Protein AF-A0A0B4EKB6-F1 (afdb_monomer_lite)

Radius of gyration: 19.8 Å; chains: 1; bounding box: 42×48×44 Å

Secondary structure (DSSP, 8-state):
--TTHHHHHHHHHHTSS------SS-B-SSGGG-S--TT----SS---SS-TTSS--SSS-SS-SB-TT----SS-EEEPPPEES-S---TTPPPPEE--EEE-SSS--

pLDDT: mean 94.8, std 4.28, range [67.69, 98.44]

Foldseek 3Di:
DDPCVVVVVVCPVVVVDKDDDFAQFFAAPDPVLPPDADPDDCPPFHPPVPDPPHPADPPDGNHGPAYGRDDDTPWDKDKDDWDWPDPDDDPPDDIDIDIDIDGPGDDDD

Sequence (109 aa):
LGSEMGQGVADVLFGDVNPSGKLPITFARSVGQVPIYYGYRNSGRPATGQNPYESTYLDLPSTPAYAFGFGLSYTTFAYSAPQLSTERLASTQSLNVRVTVTNTGQRAG

Structure (mmCIF, N/CA/C/O backbone):
data_AF-A0A0B4EKB6-F1
#
_entry.id   AF-A0A0B4EKB6-F1
#
loop_
_atom_site.group_PDB
_atom_site.id
_atom_site.type_symbol
_atom_site.label_atom_id
_atom_site.label_alt_id
_atom_site.label_comp_id
_atom_site.label_asym_id
_atom_site.label_entity_id
_atom_site.label_seq_id
_atom_site.pdbx_PDB_ins_code
_atom_site.Cartn_x
_atom_site.Cartn_y
_atom_site.Cartn_z
_atom_site.occupancy
_atom_site.B_iso_or_equiv
_atom_site.auth_seq_id
_atom_site.auth_comp_id
_atom_site.auth_asym_id
_atom_site.auth_atom_id
_atom_site.pdbx_PDB_model_num
ATOM 1 N N . LEU A 1 1 ? 22.215 -7.887 3.227 1.00 67.69 1 LEU A N 1
ATOM 2 C CA . LEU A 1 1 ? 21.338 -9.007 2.809 1.00 67.69 1 LEU A CA 1
ATOM 3 C C . LEU A 1 1 ? 21.531 -10.145 3.805 1.00 67.69 1 LEU A C 1
ATOM 5 O O . LEU A 1 1 ? 22.607 -10.210 4.387 1.00 67.69 1 LEU A O 1
ATOM 9 N N . GLY A 1 2 ? 20.506 -10.963 4.055 1.00 91.75 2 GLY A N 1
ATOM 10 C CA . GLY A 1 2 ? 20.630 -12.146 4.921 1.00 91.75 2 GLY A CA 1
ATOM 11 C C . GLY A 1 2 ? 21.318 -13.313 4.203 1.00 91.75 2 GLY A C 1
ATOM 12 O O . GLY A 1 2 ? 21.391 -13.301 2.975 1.00 91.75 2 GLY A O 1
ATOM 13 N N . SER A 1 3 ? 21.801 -14.309 4.952 1.00 92.88 3 SER A N 1
ATOM 14 C CA . SER A 1 3 ? 22.469 -15.497 4.390 1.00 92.88 3 SER A CA 1
ATOM 15 C C . SER A 1 3 ? 21.536 -16.357 3.526 1.00 92.88 3 SER A C 1
ATOM 17 O O . SER A 1 3 ? 21.945 -16.803 2.463 1.00 92.88 3 SER A O 1
ATOM 19 N N . GLU A 1 4 ? 20.263 -16.486 3.914 1.00 94.56 4 GLU A N 1
ATOM 20 C CA . GLU A 1 4 ? 19.258 -17.326 3.231 1.00 94.56 4 GLU A CA 1
ATOM 21 C C . GLU A 1 4 ? 18.413 -16.576 2.189 1.00 94.56 4 GLU A C 1
ATOM 23 O O . GLU A 1 4 ? 17.316 -17.000 1.827 1.00 94.56 4 GLU A O 1
ATOM 28 N N . MET A 1 5 ? 18.887 -15.427 1.696 1.00 94.12 5 MET A N 1
ATOM 29 C CA . MET A 1 5 ? 18.108 -14.612 0.755 1.00 94.12 5 MET A CA 1
ATOM 30 C C . MET A 1 5 ? 17.740 -15.386 -0.517 1.00 94.12 5 MET A C 1
ATOM 32 O O . MET A 1 5 ? 16.626 -15.237 -1.009 1.00 94.12 5 MET A O 1
ATOM 36 N N . GLY A 1 6 ? 18.664 -16.186 -1.055 1.00 95.69 6 GLY A N 1
ATOM 37 C CA . GLY A 1 6 ? 18.429 -16.931 -2.293 1.00 95.69 6 GLY A CA 1
ATOM 38 C C . GLY A 1 6 ? 17.247 -17.889 -2.168 1.00 95.69 6 GLY A C 1
ATOM 39 O O . GLY A 1 6 ? 16.359 -17.878 -3.017 1.00 95.69 6 GLY A O 1
ATOM 40 N N . GLN A 1 7 ? 17.202 -18.645 -1.070 1.00 95.69 7 GLN A N 1
ATOM 41 C CA . GLN A 1 7 ? 16.099 -19.553 -0.783 1.00 95.69 7 GLN A CA 1
ATOM 42 C C . GLN A 1 7 ? 14.800 -18.784 -0.529 1.00 95.69 7 GLN A C 1
ATOM 44 O O . GLN A 1 7 ? 13.802 -19.055 -1.182 1.00 95.69 7 GLN A O 1
ATOM 49 N N . GLY A 1 8 ? 14.827 -17.742 0.308 1.00 94.75 8 GLY A N 1
ATOM 50 C CA . GLY A 1 8 ? 13.620 -16.958 0.591 1.00 94.75 8 GLY A CA 1
ATOM 51 C C . GLY A 1 8 ? 13.023 -16.271 -0.645 1.00 94.75 8 GLY A C 1
ATOM 52 O O . GLY A 1 8 ? 11.806 -16.146 -0.760 1.00 94.75 8 GLY A O 1
ATOM 53 N N . VAL A 1 9 ? 13.855 -15.839 -1.598 1.00 95.75 9 VAL A N 1
ATOM 54 C CA . VAL A 1 9 ? 13.375 -15.306 -2.883 1.00 95.75 9 VAL A CA 1
ATOM 55 C C . VAL A 1 9 ? 12.786 -16.419 -3.750 1.00 95.75 9 VAL A C 1
ATOM 57 O O . VAL A 1 9 ? 11.753 -16.194 -4.379 1.00 95.75 9 VAL A O 1
ATOM 60 N N . ALA A 1 10 ? 13.399 -17.605 -3.779 1.00 96.56 10 ALA A N 1
ATOM 61 C CA . ALA A 1 10 ? 12.878 -18.751 -4.520 1.00 96.56 10 ALA A CA 1
ATOM 62 C C . ALA A 1 10 ? 11.505 -19.198 -3.991 1.00 96.56 10 ALA A C 1
ATOM 64 O O . ALA A 1 10 ? 10.581 -19.330 -4.792 1.00 96.56 10 ALA A O 1
ATOM 65 N N . ASP A 1 11 ? 11.341 -19.317 -2.670 1.00 96.69 11 ASP A N 1
ATOM 66 C CA . ASP A 1 11 ? 10.075 -19.703 -2.027 1.00 96.69 11 ASP A CA 1
ATOM 67 C C . ASP A 1 11 ? 8.928 -18.759 -2.430 1.00 96.69 11 ASP A C 1
ATOM 69 O O . ASP A 1 11 ? 7.800 -19.184 -2.684 1.00 96.69 11 ASP A O 1
ATOM 73 N N . VAL A 1 12 ? 9.215 -17.458 -2.545 1.00 96.44 12 VAL A N 1
ATOM 74 C CA . VAL A 1 12 ? 8.238 -16.476 -3.032 1.00 96.44 12 VAL A CA 1
ATOM 75 C C . VAL A 1 12 ? 7.990 -16.656 -4.529 1.00 96.44 12 VAL A C 1
ATOM 77 O O . VAL A 1 12 ? 6.843 -16.801 -4.936 1.00 96.44 12 VAL A O 1
ATOM 80 N N . LEU A 1 13 ? 9.038 -16.695 -5.358 1.00 96.25 13 LEU A N 1
ATOM 81 C CA . LEU A 1 13 ? 8.910 -16.796 -6.820 1.00 96.25 13 LEU A CA 1
ATOM 82 C C . LEU A 1 13 ? 8.140 -18.039 -7.280 1.00 96.25 13 LEU A C 1
ATOM 84 O O . LEU A 1 13 ? 7.366 -17.949 -8.234 1.00 96.25 13 LEU A O 1
ATOM 88 N N . PHE A 1 14 ? 8.340 -19.178 -6.616 1.00 96.88 14 PHE A N 1
ATOM 89 C CA . PHE A 1 14 ? 7.639 -20.426 -6.921 1.00 96.88 14 PHE A CA 1
ATOM 90 C C . PHE A 1 14 ? 6.290 -20.556 -6.199 1.00 96.88 14 PHE A C 1
ATOM 92 O O . PHE A 1 14 ? 5.494 -21.434 -6.532 1.00 96.88 14 PHE A O 1
ATOM 99 N N . GLY A 1 15 ? 5.969 -19.620 -5.304 1.00 94.19 15 GLY A N 1
ATOM 100 C CA . GLY A 1 15 ? 4.669 -19.525 -4.651 1.00 94.19 15 GLY A CA 1
ATOM 101 C C . GLY A 1 15 ? 4.489 -20.452 -3.452 1.00 94.19 15 GLY A C 1
ATOM 102 O O . GLY A 1 15 ? 3.351 -20.608 -3.006 1.00 94.19 15 GLY A O 1
ATOM 103 N N . ASP A 1 16 ? 5.579 -21.014 -2.924 1.00 95.75 16 ASP A N 1
ATOM 104 C CA . ASP A 1 16 ? 5.603 -21.718 -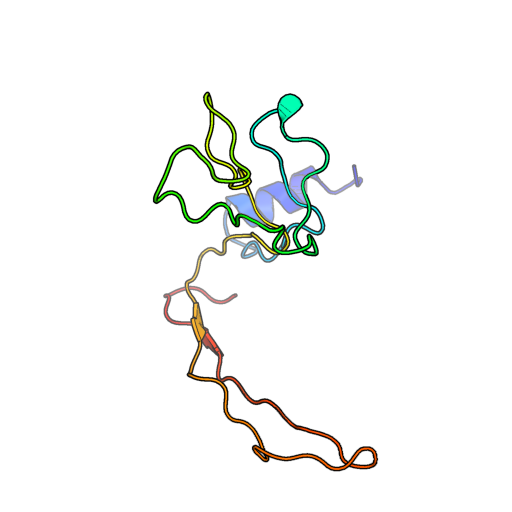1.637 1.00 95.75 16 ASP A CA 1
ATOM 105 C C . ASP A 1 16 ? 5.253 -20.754 -0.490 1.00 95.75 16 ASP A C 1
ATOM 107 O O . ASP A 1 16 ? 4.608 -21.134 0.488 1.00 95.75 16 ASP A O 1
ATOM 111 N N . VAL A 1 17 ? 5.601 -19.469 -0.650 1.00 96.12 17 VAL A N 1
ATOM 112 C CA . VAL A 1 17 ? 5.220 -18.372 0.246 1.00 96.12 17 VAL A CA 1
ATOM 113 C C . VAL A 1 17 ? 4.539 -17.246 -0.535 1.00 96.12 17 VAL A C 1
ATOM 115 O O . VAL A 1 17 ? 5.057 -16.736 -1.526 1.00 96.12 17 VAL A O 1
ATOM 118 N N . ASN A 1 18 ? 3.374 -16.796 -0.060 1.00 96.00 18 ASN A N 1
ATOM 119 C CA . ASN A 1 18 ? 2.693 -15.625 -0.615 1.00 96.00 18 ASN A CA 1
ATOM 120 C C . ASN A 1 18 ? 3.380 -14.324 -0.133 1.00 96.00 18 ASN A C 1
ATOM 122 O O . ASN A 1 18 ? 3.568 -14.160 1.078 1.00 96.00 18 ASN A O 1
ATOM 126 N N . PRO A 1 19 ? 3.753 -13.383 -1.026 1.00 96.81 19 PRO A N 1
ATOM 127 C CA . PRO A 1 19 ? 4.372 -12.129 -0.628 1.00 96.81 19 PRO A CA 1
ATOM 128 C C . PRO A 1 19 ? 3.417 -11.294 0.231 1.00 96.81 19 PRO A C 1
ATOM 130 O O . PRO A 1 19 ? 2.306 -10.955 -0.173 1.00 96.81 19 PRO A O 1
ATOM 133 N N . SER A 1 20 ? 3.889 -10.925 1.420 1.00 96.81 20 SER A N 1
ATOM 134 C CA . SER A 1 20 ? 3.120 -10.170 2.418 1.00 96.81 20 SER A CA 1
ATOM 135 C C . SER A 1 20 ? 3.773 -8.843 2.825 1.00 96.81 20 SER A C 1
ATOM 137 O O . SER A 1 20 ? 3.178 -8.056 3.562 1.00 96.81 20 SER A O 1
ATOM 139 N N . GLY A 1 21 ? 4.977 -8.554 2.319 1.00 96.88 21 GLY A N 1
ATOM 140 C CA . GLY A 1 21 ? 5.719 -7.335 2.634 1.00 96.88 21 GLY A CA 1
ATOM 141 C C . GLY A 1 21 ? 4.997 -6.063 2.180 1.00 96.88 21 GLY A C 1
ATOM 142 O O . GLY A 1 21 ? 4.469 -5.999 1.068 1.00 96.88 21 GLY A O 1
ATOM 143 N N . LYS A 1 22 ? 5.006 -5.035 3.037 1.00 98.12 22 LYS A N 1
ATOM 144 C CA . LYS A 1 22 ? 4.486 -3.688 2.757 1.00 98.12 22 LYS A CA 1
ATOM 145 C C . LYS A 1 22 ? 5.592 -2.652 2.951 1.00 98.12 22 LYS A C 1
ATOM 147 O O . LYS A 1 22 ? 6.402 -2.779 3.868 1.00 98.12 22 LYS A O 1
ATOM 152 N N . LEU A 1 23 ? 5.631 -1.628 2.101 1.00 97.81 23 LEU A N 1
ATOM 153 C CA . LEU A 1 23 ? 6.686 -0.613 2.131 1.00 97.81 23 LEU A CA 1
ATOM 154 C C . LEU A 1 23 ? 6.610 0.260 3.400 1.00 97.81 23 LEU A C 1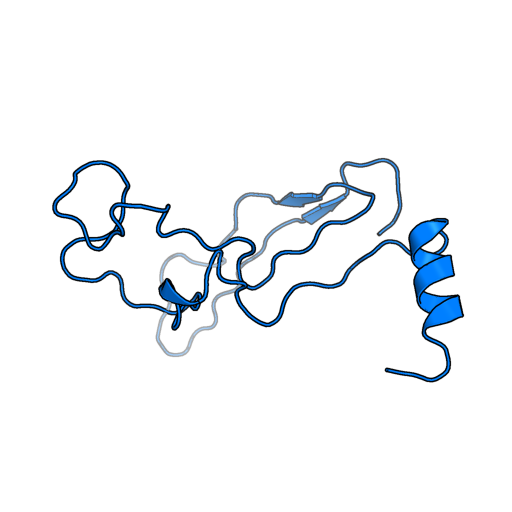
ATOM 156 O O . LEU A 1 23 ? 5.591 0.918 3.614 1.00 97.81 23 LEU A O 1
ATOM 160 N N . PRO A 1 24 ? 7.690 0.359 4.202 1.00 96.94 24 PRO A N 1
ATOM 161 C CA . PRO A 1 24 ? 7.738 1.247 5.365 1.00 96.94 24 PRO A CA 1
ATOM 162 C C . PRO A 1 24 ? 8.106 2.697 5.001 1.00 96.94 24 PRO A C 1
ATOM 164 O O . PRO A 1 24 ? 8.131 3.565 5.868 1.00 96.94 24 PRO A O 1
ATOM 167 N N . ILE A 1 25 ? 8.407 2.974 3.728 1.00 97.00 25 ILE A N 1
ATOM 168 C CA . ILE A 1 25 ? 8.727 4.305 3.198 1.00 97.00 25 ILE A CA 1
ATOM 169 C C . ILE A 1 25 ? 8.001 4.532 1.870 1.00 97.00 25 ILE A C 1
ATOM 171 O O . ILE A 1 25 ? 7.611 3.585 1.194 1.00 97.00 25 ILE A O 1
ATOM 175 N N . THR A 1 26 ? 7.829 5.795 1.486 1.00 97.69 26 THR A N 1
ATOM 176 C CA . THR A 1 26 ? 7.280 6.160 0.172 1.00 97.69 26 THR A CA 1
ATOM 177 C C . THR A 1 26 ? 8.396 6.191 -0.870 1.00 97.69 26 THR A C 1
ATOM 179 O O . THR A 1 26 ? 9.437 6.801 -0.638 1.00 97.69 26 THR A O 1
ATOM 182 N N . PHE A 1 27 ? 8.182 5.559 -2.022 1.00 97.62 27 PHE A N 1
ATOM 183 C CA . PHE A 1 27 ? 9.113 5.596 -3.147 1.00 97.62 27 PHE A CA 1
ATOM 184 C C . PHE A 1 27 ? 8.722 6.719 -4.105 1.00 97.62 27 PHE A C 1
ATOM 186 O O . PHE A 1 27 ? 7.654 6.690 -4.727 1.00 97.62 27 PHE A O 1
ATOM 193 N N . ALA A 1 28 ? 9.603 7.709 -4.220 1.00 97.00 28 ALA A N 1
ATOM 194 C CA . ALA A 1 28 ? 9.476 8.788 -5.188 1.00 97.00 28 ALA A CA 1
ATOM 195 C C . ALA A 1 28 ? 9.585 8.260 -6.630 1.00 97.00 28 ALA A C 1
ATOM 197 O O . ALA A 1 28 ? 10.282 7.281 -6.894 1.00 97.00 28 ALA A O 1
ATOM 198 N N . ARG A 1 29 ? 8.924 8.935 -7.573 1.00 95.81 29 ARG A N 1
ATOM 199 C CA . ARG A 1 29 ? 9.105 8.718 -9.018 1.00 95.81 29 ARG A CA 1
ATOM 200 C C . ARG A 1 29 ? 10.471 9.210 -9.484 1.00 95.81 29 ARG A C 1
ATOM 202 O O . ARG A 1 29 ? 11.070 8.606 -10.365 1.00 95.81 29 ARG A O 1
ATOM 209 N N . SER A 1 30 ? 10.952 10.304 -8.896 1.00 96.62 30 SER A N 1
ATOM 210 C CA . SER A 1 30 ? 12.265 10.886 -9.172 1.00 96.62 30 SER A CA 1
ATOM 211 C C . SER A 1 30 ? 12.828 11.580 -7.931 1.00 96.62 30 SER A C 1
ATOM 213 O O . SER A 1 30 ? 12.095 11.914 -6.999 1.00 96.62 30 SER A O 1
ATOM 215 N N . VAL A 1 31 ? 14.138 11.845 -7.930 1.00 96.81 31 VAL A N 1
ATOM 216 C CA . VAL A 1 31 ? 14.801 12.584 -6.841 1.00 96.81 31 VAL A CA 1
ATOM 217 C C . VAL A 1 31 ? 14.237 14.000 -6.659 1.00 96.81 31 VAL A C 1
ATOM 219 O O . VAL A 1 31 ? 14.240 14.514 -5.546 1.00 96.81 31 VAL A O 1
ATOM 222 N N . GLY A 1 32 ? 13.679 14.602 -7.716 1.00 95.62 32 GLY A N 1
ATOM 223 C CA . GLY A 1 32 ? 13.073 15.937 -7.664 1.00 95.62 32 GLY A CA 1
ATOM 224 C C . GLY A 1 32 ? 11.817 16.027 -6.791 1.00 95.62 32 GLY A C 1
ATOM 225 O O . GLY A 1 32 ? 11.429 17.122 -6.396 1.00 95.62 32 GLY A O 1
ATOM 226 N N . GLN A 1 33 ? 11.197 14.893 -6.448 1.00 95.75 33 GLN A N 1
ATOM 227 C CA . GLN A 1 33 ? 10.064 14.858 -5.517 1.00 95.75 33 GLN A CA 1
ATOM 228 C C . GLN A 1 33 ? 10.483 14.796 -4.044 1.00 95.75 33 GLN A C 1
ATOM 230 O O . GLN A 1 33 ? 9.633 14.891 -3.163 1.00 95.75 33 GLN A O 1
ATOM 235 N N . VAL A 1 34 ? 11.764 14.577 -3.745 1.00 94.50 34 VAL A N 1
ATOM 236 C CA . VAL A 1 34 ? 12.217 14.431 -2.360 1.00 94.50 34 VAL A CA 1
ATOM 237 C C . VAL A 1 34 ? 12.214 15.809 -1.675 1.00 94.50 34 VAL A C 1
ATOM 239 O O . VAL A 1 34 ? 12.797 16.747 -2.216 1.00 94.50 34 VAL A O 1
ATOM 242 N N . PRO A 1 35 ? 11.617 15.948 -0.474 1.00 93.69 35 PRO A N 1
ATOM 243 C CA . PRO A 1 35 ? 11.002 14.892 0.334 1.00 93.69 35 PRO A CA 1
ATOM 244 C C . PRO A 1 35 ? 9.534 14.599 -0.030 1.00 93.69 35 PRO A C 1
ATOM 246 O O . PRO A 1 35 ? 8.701 15.500 -0.061 1.00 93.69 35 PRO A O 1
ATOM 249 N N . ILE A 1 36 ? 9.198 13.309 -0.165 1.00 94.75 36 ILE A N 1
ATOM 250 C CA . ILE A 1 36 ? 7.821 12.808 -0.295 1.00 94.75 36 ILE A CA 1
ATOM 251 C C . ILE A 1 36 ? 7.543 11.757 0.788 1.00 94.75 36 ILE A C 1
ATOM 253 O O . ILE A 1 36 ? 8.331 10.835 0.999 1.00 94.75 36 ILE A O 1
ATOM 257 N N . TYR A 1 37 ? 6.439 11.912 1.514 1.00 95.00 37 TYR A N 1
ATOM 258 C CA . TYR A 1 37 ? 6.037 11.042 2.624 1.00 95.00 37 TYR A CA 1
ATOM 259 C C . TYR A 1 37 ? 4.523 11.131 2.829 1.00 95.00 37 TYR A C 1
ATOM 261 O O . TYR A 1 37 ? 3.917 12.115 2.431 1.00 95.00 37 TYR A O 1
ATOM 269 N N . TYR A 1 38 ? 3.902 10.123 3.448 1.00 93.94 38 TYR A N 1
ATOM 270 C CA . TYR A 1 38 ? 2.436 10.031 3.534 1.00 93.94 38 TYR A CA 1
ATOM 271 C C . TYR A 1 38 ? 1.791 11.043 4.501 1.00 93.94 38 TYR A C 1
ATOM 273 O O . TYR A 1 38 ? 0.670 11.482 4.273 1.00 93.94 38 TYR A O 1
ATOM 281 N N . GLY A 1 39 ? 2.488 11.423 5.577 1.00 93.44 39 GLY A N 1
ATOM 282 C CA . GLY A 1 39 ? 1.978 12.305 6.637 1.00 93.44 39 GLY A CA 1
ATOM 283 C C . GLY A 1 39 ? 2.127 13.806 6.360 1.00 93.44 39 GLY A C 1
ATOM 284 O O . GLY A 1 39 ? 2.377 14.568 7.293 1.00 93.44 39 GLY A O 1
ATOM 285 N N . TYR A 1 40 ? 2.065 14.234 5.097 1.00 91.81 40 TYR A N 1
ATOM 286 C CA . TYR A 1 40 ? 2.244 15.637 4.713 1.00 91.81 40 TYR A CA 1
ATOM 28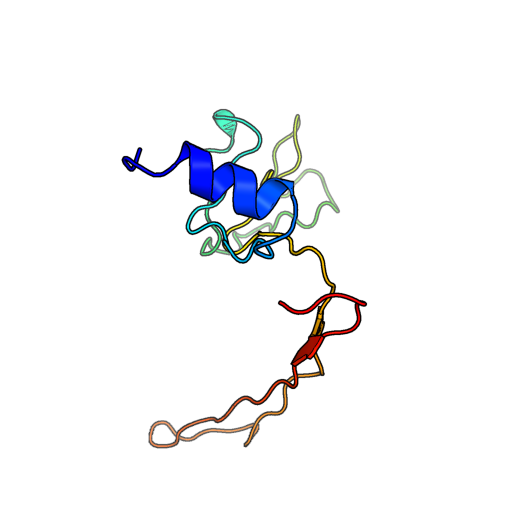7 C C . TYR A 1 40 ? 0.981 16.475 4.974 1.00 91.81 40 TYR A C 1
ATOM 289 O O . TYR A 1 40 ? -0.132 15.965 5.081 1.00 91.81 40 TYR A O 1
ATOM 297 N N . ARG A 1 41 ? 1.149 17.796 5.098 1.00 93.44 41 ARG A N 1
ATOM 298 C CA . ARG A 1 41 ? 0.034 18.734 5.320 1.00 93.44 41 ARG A CA 1
ATOM 299 C C . ARG A 1 41 ? -0.662 19.077 4.005 1.00 93.44 41 ARG A C 1
ATOM 301 O O . ARG A 1 41 ? -0.004 19.218 2.982 1.00 93.44 41 ARG A O 1
ATOM 308 N N . ASN A 1 42 ? -1.965 19.350 4.058 1.00 88.81 42 ASN A N 1
ATOM 309 C CA . ASN A 1 42 ? -2.797 19.577 2.868 1.00 88.81 42 ASN A CA 1
ATOM 310 C C . ASN A 1 42 ? -2.501 20.875 2.068 1.00 88.81 42 ASN A C 1
ATOM 312 O O . ASN A 1 42 ? -3.162 21.144 1.074 1.00 88.81 42 ASN A O 1
ATOM 316 N N . SER A 1 43 ? -1.488 21.674 2.435 1.00 91.31 43 SER A N 1
ATOM 317 C CA . SER A 1 43 ? -1.176 22.995 1.848 1.00 91.31 43 SER A CA 1
ATOM 318 C C . SER A 1 43 ? -2.386 23.959 1.793 1.00 91.31 43 SER A C 1
ATOM 320 O O . SER A 1 43 ? -3.484 23.636 2.236 1.00 91.31 43 SER A O 1
ATOM 322 N N . GLY A 1 44 ? -2.195 25.176 1.273 1.00 94.81 44 GLY A N 1
ATOM 323 C CA . GLY A 1 44 ? -3.315 26.080 0.966 1.00 94.81 44 GLY A CA 1
ATOM 324 C C . GLY A 1 44 ? -3.982 25.791 -0.384 1.00 94.81 44 GLY A C 1
ATOM 325 O O . GLY A 1 44 ? -5.060 26.311 -0.658 1.00 94.81 44 GLY A O 1
ATOM 326 N N . ARG A 1 45 ? -3.333 24.992 -1.241 1.00 93.12 45 ARG A N 1
ATOM 327 C CA . ARG A 1 45 ? -3.789 24.648 -2.594 1.00 93.12 45 ARG A CA 1
ATOM 328 C C . ARG A 1 45 ? -3.457 23.180 -2.886 1.00 93.12 45 ARG A C 1
ATOM 330 O O . ARG A 1 45 ? -2.450 22.909 -3.543 1.00 93.12 45 ARG A O 1
ATOM 337 N N . PRO A 1 46 ? -4.244 22.239 -2.340 1.00 91.88 46 PRO A N 1
ATOM 338 C CA . PRO A 1 46 ? -3.986 20.810 -2.478 1.00 91.88 46 PRO A CA 1
ATOM 339 C C . PRO A 1 46 ? -3.829 20.392 -3.942 1.00 91.88 46 PRO A C 1
ATOM 341 O O . PRO A 1 46 ? -4.539 20.904 -4.804 1.00 91.88 46 PRO A O 1
ATOM 344 N N . ALA A 1 47 ? -2.937 19.438 -4.209 1.00 89.44 47 ALA A N 1
ATOM 345 C CA . ALA A 1 47 ? -2.792 18.824 -5.526 1.00 89.44 47 ALA A CA 1
ATOM 346 C C . ALA A 1 47 ? -3.959 17.859 -5.792 1.00 89.44 47 ALA A C 1
ATOM 348 O O . ALA A 1 47 ? -3.859 16.660 -5.536 1.00 89.44 47 ALA A O 1
ATOM 349 N N . THR A 1 48 ? -5.083 18.395 -6.263 1.00 86.56 48 THR A N 1
ATOM 350 C CA . THR A 1 48 ? -6.267 17.631 -6.679 1.00 86.56 48 THR A CA 1
ATOM 351 C C . THR A 1 48 ? -6.189 17.183 -8.140 1.00 86.56 48 THR A C 1
ATOM 353 O O . THR A 1 48 ? -6.933 16.296 -8.552 1.00 86.56 48 THR A O 1
ATOM 356 N N . GLY A 1 49 ? -5.274 17.770 -8.916 1.00 82.50 49 GLY A N 1
ATOM 357 C CA . GLY A 1 49 ? -5.116 17.529 -10.347 1.00 82.50 49 GLY A CA 1
ATOM 358 C C . G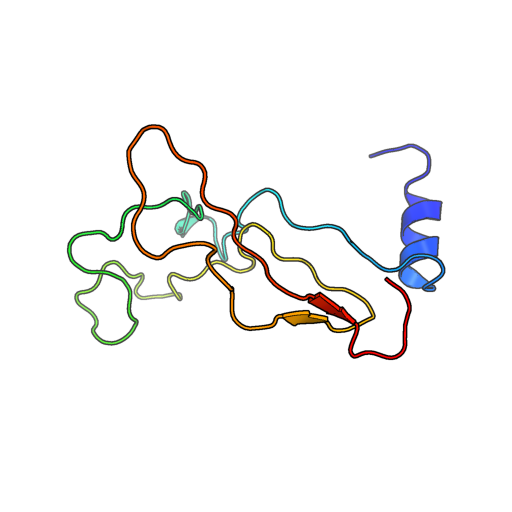LY A 1 49 ? -6.148 18.262 -11.204 1.00 82.50 49 GLY A C 1
ATOM 359 O O . GLY A 1 49 ? -6.285 17.935 -12.379 1.00 82.50 49 GLY A O 1
ATOM 360 N N . GLN A 1 50 ? -6.890 19.222 -10.641 1.00 83.44 50 GLN A N 1
ATOM 361 C CA . GLN A 1 50 ? -7.964 19.922 -11.349 1.00 83.44 50 GLN A CA 1
ATOM 362 C C . GLN A 1 50 ? -7.515 21.235 -11.988 1.00 83.44 50 GLN A C 1
ATOM 364 O O . GLN A 1 50 ? -8.102 21.653 -12.986 1.00 83.44 50 GLN A O 1
ATOM 369 N N . ASN A 1 51 ? -6.498 21.904 -11.438 1.00 85.12 51 ASN A N 1
ATOM 370 C CA . ASN A 1 51 ? -5.999 23.162 -11.992 1.00 85.12 51 ASN A CA 1
ATOM 371 C C . ASN A 1 51 ? -4.470 23.327 -11.835 1.00 85.12 51 ASN A C 1
ATOM 373 O O . ASN A 1 51 ? -3.872 22.742 -10.932 1.00 85.12 51 ASN A O 1
ATOM 377 N N . PRO A 1 52 ? -3.819 24.146 -12.688 1.00 83.62 52 PRO A N 1
ATOM 378 C CA . PRO A 1 52 ? -2.361 24.311 -12.688 1.00 83.62 52 PRO A CA 1
ATOM 379 C C . PRO A 1 52 ? -1.821 25.191 -11.549 1.00 83.62 52 PRO A C 1
ATOM 381 O O . PRO A 1 52 ? -0.610 25.314 -11.400 1.00 83.62 52 PRO A O 1
ATOM 384 N N . TYR A 1 53 ? -2.687 25.823 -10.751 1.00 89.69 53 TYR A N 1
ATOM 385 C CA . TYR A 1 53 ? -2.294 26.708 -9.649 1.00 89.69 53 TYR A CA 1
ATOM 386 C C . TYR A 1 53 ? -2.255 25.998 -8.288 1.00 89.69 53 TYR A C 1
ATOM 388 O O . TYR A 1 53 ? -2.207 26.663 -7.247 1.00 89.69 53 TYR A O 1
ATOM 396 N N . GLU A 1 54 ? -2.285 24.668 -8.297 1.00 93.12 54 GLU A N 1
ATOM 397 C CA . GLU A 1 54 ? -2.160 23.786 -7.139 1.00 93.12 54 GLU A CA 1
ATOM 398 C C . GLU A 1 54 ? -0.694 23.520 -6.768 1.00 93.12 54 GLU A C 1
ATOM 400 O O . GLU A 1 54 ? 0.230 23.808 -7.525 1.00 93.12 54 GLU A O 1
ATOM 405 N N . SER A 1 55 ? -0.469 22.936 -5.591 1.00 91.88 55 SER A N 1
ATOM 406 C CA . SER A 1 55 ? 0.852 22.504 -5.123 1.00 91.88 55 SER A CA 1
ATOM 407 C C . SER A 1 55 ? 1.318 21.234 -5.856 1.00 91.88 55 SER A C 1
ATOM 409 O O . SER A 1 55 ? 1.445 20.171 -5.247 1.00 91.88 55 SER A O 1
ATOM 411 N N . THR A 1 56 ? 1.543 21.333 -7.168 1.00 92.62 56 THR A N 1
ATOM 412 C CA . THR A 1 56 ? 1.920 20.228 -8.062 1.00 92.62 56 THR A CA 1
ATOM 413 C C . THR A 1 56 ? 3.177 20.528 -8.877 1.00 92.62 56 THR A C 1
ATOM 415 O O . THR A 1 56 ? 3.603 21.676 -8.992 1.00 92.62 56 THR A O 1
ATOM 418 N N . TYR A 1 57 ? 3.769 19.483 -9.452 1.00 91.12 57 TYR A N 1
ATOM 419 C CA . TYR A 1 57 ? 4.839 19.598 -10.441 1.00 91.12 57 TYR A CA 1
ATOM 420 C C . TYR A 1 57 ? 4.257 19.791 -11.850 1.00 91.12 57 TYR A C 1
ATOM 422 O O . TYR A 1 57 ? 3.107 19.428 -12.108 1.00 91.12 57 TYR A O 1
ATOM 430 N N . LEU A 1 58 ? 5.055 20.364 -12.755 1.00 91.38 58 LEU A N 1
ATOM 431 C CA . LEU A 1 58 ? 4.671 20.606 -14.154 1.00 91.38 58 LEU A CA 1
ATOM 432 C C . LEU A 1 58 ? 4.956 19.403 -15.060 1.00 91.38 58 LEU A C 1
ATOM 434 O O . LEU A 1 58 ? 4.269 19.184 -16.052 1.00 91.38 58 LEU A O 1
ATOM 438 N N . ASP A 1 59 ? 6.000 18.654 -14.732 1.00 92.56 59 ASP A N 1
ATOM 439 C CA . ASP A 1 59 ? 6.631 17.627 -15.557 1.00 92.56 59 ASP A CA 1
ATOM 440 C C . ASP A 1 59 ? 6.332 16.201 -15.077 1.00 92.56 59 ASP A C 1
ATOM 442 O O . ASP A 1 59 ? 6.666 15.231 -15.759 1.00 92.56 59 ASP A O 1
ATOM 446 N N . LEU A 1 60 ? 5.692 16.053 -13.913 1.00 91.56 60 LEU A N 1
ATOM 447 C CA . LEU A 1 60 ? 5.357 14.755 -13.337 1.00 91.56 60 LEU A CA 1
ATOM 448 C C . LEU A 1 60 ? 4.166 14.823 -12.362 1.00 91.56 60 LEU A C 1
ATOM 450 O O . LEU A 1 60 ? 3.883 15.871 -11.786 1.00 91.56 60 LEU A O 1
ATOM 454 N N . PRO A 1 61 ? 3.459 13.706 -12.117 1.00 90.69 61 PRO A N 1
ATOM 455 C CA . PRO A 1 61 ? 2.377 13.675 -11.135 1.00 90.69 61 PRO A CA 1
ATOM 456 C C . PRO A 1 61 ? 2.894 13.818 -9.698 1.00 90.69 61 PRO A C 1
ATOM 458 O O . PRO A 1 61 ? 3.837 13.128 -9.318 1.00 90.69 61 PRO A O 1
ATOM 461 N N . SER A 1 62 ? 2.202 14.577 -8.845 1.00 91.00 62 SER A N 1
ATOM 462 C CA . SER A 1 62 ? 2.520 14.695 -7.403 1.00 91.00 62 SER A CA 1
ATOM 463 C C . SER A 1 62 ? 2.372 13.400 -6.594 1.00 91.00 62 SER A C 1
ATOM 465 O O . SER A 1 62 ? 2.702 13.367 -5.412 1.00 91.00 62 SER A O 1
ATOM 467 N N . THR A 1 63 ? 1.872 12.323 -7.205 1.00 93.25 63 THR A N 1
ATOM 468 C CA . THR A 1 63 ? 1.761 11.010 -6.561 1.00 93.25 63 THR A CA 1
ATOM 469 C C . THR A 1 63 ? 3.116 10.299 -6.508 1.00 93.25 63 THR A C 1
ATOM 471 O O . THR A 1 63 ? 3.934 10.458 -7.422 1.00 93.25 63 THR A O 1
ATOM 474 N N . PRO A 1 64 ? 3.361 9.459 -5.487 1.00 95.62 64 PRO A N 1
ATOM 475 C CA . PRO A 1 64 ? 4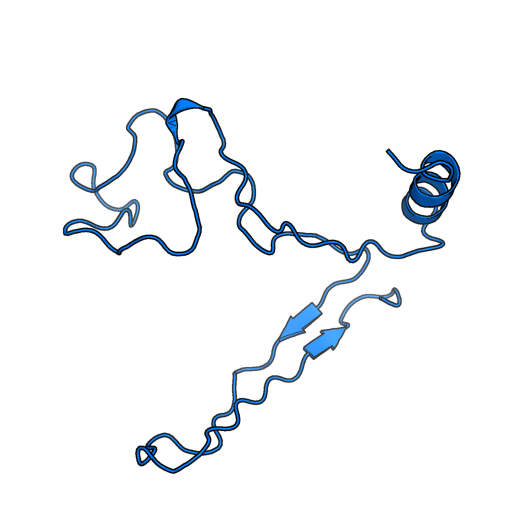.549 8.614 -5.457 1.00 95.62 64 PRO A CA 1
ATOM 476 C C . PRO A 1 64 ? 4.488 7.514 -6.525 1.00 95.62 64 PRO A C 1
ATOM 478 O O . PRO A 1 64 ? 3.423 7.215 -7.067 1.00 95.62 64 PRO A O 1
ATOM 481 N N . ALA A 1 65 ? 5.628 6.878 -6.803 1.00 96.62 65 ALA A N 1
ATOM 482 C CA . ALA A 1 65 ? 5.656 5.645 -7.588 1.00 96.62 65 ALA A CA 1
ATOM 483 C C . ALA A 1 65 ? 5.012 4.498 -6.796 1.00 96.62 65 ALA A C 1
ATOM 485 O O . ALA A 1 65 ? 4.151 3.795 -7.318 1.00 96.62 65 ALA A O 1
ATOM 486 N N . TYR A 1 66 ? 5.377 4.379 -5.515 1.00 97.75 66 TYR A N 1
ATOM 487 C CA . TYR A 1 66 ? 4.750 3.466 -4.561 1.00 97.75 66 TYR A CA 1
ATOM 488 C C . TYR A 1 66 ? 4.580 4.163 -3.211 1.00 97.75 66 TYR A C 1
ATOM 490 O O . TYR A 1 66 ? 5.537 4.691 -2.641 1.00 97.75 66 TYR A O 1
ATOM 498 N N . ALA A 1 67 ? 3.347 4.197 -2.709 1.00 97.44 67 ALA A N 1
ATOM 499 C CA . ALA A 1 67 ? 3.026 4.839 -1.439 1.00 97.44 67 ALA A CA 1
ATOM 500 C C . ALA A 1 67 ? 3.530 4.025 -0.234 1.00 97.44 67 ALA A C 1
ATOM 502 O O . ALA A 1 67 ? 3.768 2.819 -0.328 1.00 97.44 67 ALA A O 1
ATOM 503 N N . PHE A 1 68 ? 3.634 4.681 0.924 1.00 98.06 68 PHE A N 1
ATOM 504 C CA . PHE A 1 68 ? 3.764 3.984 2.205 1.00 98.06 68 PHE A CA 1
ATOM 505 C C . PHE A 1 68 ? 2.657 2.927 2.358 1.00 98.06 68 PHE A C 1
ATOM 507 O O . PHE A 1 68 ? 1.500 3.177 2.022 1.00 98.06 68 PHE A O 1
ATOM 514 N N . GLY A 1 69 ? 3.012 1.745 2.855 1.00 97.62 69 GLY A N 1
ATOM 515 C CA . GLY A 1 69 ? 2.095 0.619 3.020 1.00 97.62 69 GLY A CA 1
ATOM 516 C C . GLY A 1 69 ? 1.762 -0.132 1.727 1.00 97.62 69 GLY A C 1
ATOM 517 O O . GLY A 1 69 ? 1.040 -1.125 1.786 1.00 97.62 69 GLY A O 1
ATOM 518 N N . PHE A 1 70 ? 2.287 0.281 0.567 1.00 98.06 70 PHE A N 1
ATOM 519 C CA . PHE A 1 70 ? 2.077 -0.450 -0.681 1.00 98.06 70 PHE A CA 1
ATOM 520 C C . PHE A 1 70 ? 2.760 -1.823 -0.643 1.00 98.06 70 PHE A C 1
ATOM 522 O O . PHE A 1 70 ? 3.880 -1.967 -0.155 1.00 98.06 70 PHE A O 1
ATOM 529 N N . GLY A 1 71 ? 2.087 -2.828 -1.191 1.00 97.50 71 GLY A N 1
ATOM 530 C CA . GLY A 1 71 ? 2.614 -4.173 -1.389 1.00 97.50 71 GLY A CA 1
ATOM 531 C C . GLY A 1 71 ? 1.506 -5.088 -1.890 1.00 97.50 71 GLY A C 1
ATOM 532 O O . GLY A 1 71 ? 0.376 -5.020 -1.397 1.00 97.50 71 GLY A O 1
ATOM 533 N N . LEU A 1 72 ? 1.812 -5.915 -2.882 1.00 97.25 72 LEU A N 1
ATOM 534 C CA . LEU A 1 72 ? 0.856 -6.835 -3.497 1.00 97.25 72 LEU A CA 1
ATOM 535 C C . LEU A 1 72 ? 0.865 -8.195 -2.787 1.00 97.25 72 LEU A C 1
ATOM 537 O O . LEU A 1 72 ? 1.651 -8.413 -1.869 1.00 97.25 72 LEU A O 1
ATOM 541 N N . SER A 1 73 ? -0.041 -9.074 -3.203 1.00 97.38 73 SER A N 1
ATOM 542 C CA . SER A 1 73 ? -0.154 -10.469 -2.774 1.00 97.38 73 SER A CA 1
ATOM 543 C C . SER A 1 73 ? -0.530 -11.324 -3.990 1.00 97.38 73 SER A C 1
ATOM 545 O O . SER A 1 73 ? -1.009 -10.791 -4.994 1.00 97.38 73 SER A O 1
ATOM 547 N N . TYR A 1 74 ? -0.334 -12.641 -3.917 1.00 97.50 74 TYR A N 1
ATOM 548 C CA . TYR A 1 74 ? -0.847 -13.584 -4.922 1.00 97.50 74 TYR A CA 1
ATOM 549 C C . TYR A 1 74 ? -2.355 -13.840 -4.814 1.00 97.50 74 TYR A C 1
ATOM 551 O O . TYR A 1 74 ? -2.917 -14.544 -5.653 1.00 97.50 74 TYR A O 1
ATOM 559 N N . THR A 1 75 ? -3.011 -13.277 -3.799 1.00 97.88 75 THR A N 1
ATOM 560 C CA . THR A 1 75 ? -4.468 -13.241 -3.666 1.00 97.88 75 THR A CA 1
ATOM 561 C C . THR A 1 75 ? -4.968 -11.797 -3.583 1.00 97.88 75 THR A C 1
ATOM 563 O O . THR A 1 75 ? -4.182 -10.849 -3.523 1.00 97.88 75 THR A O 1
ATOM 566 N N . THR A 1 76 ? -6.283 -11.611 -3.589 1.00 98.00 76 THR A N 1
ATOM 567 C CA . THR A 1 76 ? -6.933 -10.303 -3.460 1.00 98.00 76 THR A CA 1
ATOM 568 C C . THR A 1 76 ? -7.717 -10.212 -2.161 1.00 98.00 76 THR A C 1
ATOM 570 O O . THR A 1 76 ? -8.238 -11.211 -1.668 1.00 98.00 76 THR A O 1
ATOM 573 N N . PHE A 1 77 ? -7.835 -8.996 -1.627 1.00 98.19 77 PHE A N 1
ATOM 574 C CA . PHE A 1 77 ? -8.591 -8.731 -0.407 1.00 98.19 77 PHE A CA 1
ATOM 575 C C . PHE A 1 77 ? -9.650 -7.669 -0.633 1.00 98.19 77 PHE A C 1
ATOM 577 O O . PHE A 1 77 ? -9.385 -6.635 -1.246 1.00 98.19 77 PHE A O 1
ATOM 584 N N . ALA A 1 78 ? -10.831 -7.909 -0.076 1.00 98.19 78 ALA A N 1
ATOM 585 C CA . ALA A 1 78 ? -11.889 -6.922 0.044 1.00 98.19 78 ALA A CA 1
ATOM 586 C C . ALA A 1 78 ? -12.031 -6.480 1.504 1.00 98.19 78 ALA A C 1
ATOM 588 O O . ALA A 1 78 ? -11.953 -7.296 2.425 1.00 98.19 78 ALA A O 1
ATOM 589 N N . TYR A 1 79 ? -12.273 -5.187 1.697 1.00 98.12 79 TYR A N 1
ATOM 590 C CA . TYR A 1 79 ? -12.523 -4.579 2.999 1.00 98.12 79 TYR A CA 1
ATOM 591 C C . TYR A 1 79 ? -13.977 -4.121 3.060 1.00 98.12 79 TYR A C 1
ATOM 593 O O . TYR A 1 79 ? -14.467 -3.479 2.130 1.00 98.12 79 TYR A O 1
ATOM 601 N N . SER A 1 80 ? -14.673 -4.440 4.150 1.00 98.25 80 SER A N 1
ATOM 602 C CA . SER A 1 80 ? -16.004 -3.890 4.405 1.00 98.25 80 SER A CA 1
ATOM 603 C C . SER A 1 80 ? -15.934 -2.401 4.755 1.00 98.25 80 SER A C 1
ATOM 605 O O . SER A 1 80 ? -14.880 -1.879 5.124 1.00 98.25 80 SER A O 1
ATOM 607 N N . ALA A 1 81 ? -17.085 -1.726 4.735 1.00 98.00 81 ALA A N 1
ATOM 608 C CA . ALA A 1 81 ? -17.194 -0.409 5.351 1.00 98.00 81 ALA A CA 1
ATOM 609 C C . ALA A 1 81 ? -16.784 -0.482 6.843 1.00 98.00 81 ALA A C 1
ATOM 611 O O . ALA A 1 81 ? -17.159 -1.452 7.520 1.00 98.00 81 ALA A O 1
ATOM 612 N N . PRO A 1 82 ? -16.026 0.502 7.365 1.00 97.62 82 PRO A N 1
ATOM 613 C CA . PRO A 1 82 ? -15.707 0.577 8.784 1.00 97.62 82 PRO A CA 1
ATOM 614 C C . PRO A 1 82 ? -16.956 0.785 9.639 1.00 97.62 82 PRO A C 1
ATOM 616 O O . PRO A 1 82 ? -17.810 1.610 9.324 1.00 97.62 82 PRO A O 1
ATOM 619 N N . GLN A 1 83 ? -17.033 0.061 10.750 1.00 98.12 83 GLN A N 1
ATOM 620 C CA . GLN A 1 83 ? -18.081 0.197 11.754 1.00 98.12 83 GLN A CA 1
ATOM 621 C C . GLN A 1 83 ? -17.494 0.819 13.015 1.00 98.12 83 GLN A C 1
ATOM 623 O O . GLN A 1 83 ? -16.557 0.275 13.605 1.00 98.12 83 GLN A O 1
ATOM 628 N N . LEU A 1 84 ? -18.050 1.957 13.421 1.00 97.88 84 LEU A N 1
ATOM 629 C CA . LEU A 1 84 ? -17.681 2.649 14.651 1.00 97.88 84 LEU A CA 1
ATOM 630 C C . LEU A 1 84 ? -18.563 2.156 15.796 1.00 97.88 84 LEU A C 1
ATOM 632 O O . LEU A 1 84 ? -19.772 2.012 15.629 1.00 97.88 84 LEU A O 1
ATOM 636 N N . SER A 1 85 ? -17.988 1.941 16.979 1.00 97.25 85 SER A N 1
ATOM 637 C CA . SER A 1 85 ? -18.791 1.621 18.167 1.00 97.25 85 SER A CA 1
ATOM 638 C C . SER A 1 85 ? -19.656 2.794 18.641 1.00 97.25 85 SER A C 1
ATOM 640 O O . SER A 1 85 ? -20.636 2.580 19.344 1.00 97.25 85 SER A O 1
ATOM 642 N N . THR A 1 86 ? -19.278 4.027 18.294 1.00 96.38 86 THR A N 1
ATOM 643 C CA . THR A 1 86 ? -20.025 5.264 18.560 1.00 96.38 86 THR A CA 1
ATOM 644 C C . THR A 1 86 ? -19.542 6.373 17.620 1.00 96.38 86 THR A C 1
ATOM 646 O O . THR A 1 86 ? -18.386 6.369 17.202 1.00 96.38 86 THR A O 1
ATOM 649 N N . GLU A 1 87 ? -20.400 7.342 17.307 1.00 96.00 87 GLU A N 1
ATOM 650 C CA . GLU A 1 87 ? -20.045 8.528 16.508 1.00 96.00 87 GLU A CA 1
ATOM 651 C C . GLU A 1 87 ? -19.530 9.695 17.361 1.00 96.00 87 GLU A C 1
ATOM 653 O O . GLU A 1 87 ? -18.920 10.634 16.851 1.00 96.00 87 GLU A O 1
ATOM 658 N N . ARG A 1 88 ? -19.784 9.657 18.673 1.00 95.56 88 ARG A N 1
ATOM 659 C CA . ARG A 1 88 ? -19.351 10.680 19.631 1.00 95.56 88 ARG A CA 1
ATOM 660 C C . ARG A 1 88 ? -18.654 10.017 20.804 1.00 95.56 88 ARG A C 1
ATOM 662 O O . ARG A 1 88 ? -19.133 9.010 21.324 1.00 95.56 88 ARG A O 1
ATOM 669 N N . LEU A 1 89 ? -17.534 10.598 21.214 1.00 96.62 89 LEU A N 1
ATOM 670 C CA . LEU A 1 89 ? -16.654 10.038 22.230 1.00 96.62 89 LEU A CA 1
ATOM 671 C C . LEU A 1 89 ? -16.297 11.120 23.250 1.00 96.62 89 LEU A C 1
ATOM 673 O O . LEU A 1 89 ? -15.858 12.206 22.870 1.00 96.62 89 LEU A O 1
ATOM 677 N N . ALA A 1 90 ? -16.479 10.831 24.538 1.00 95.38 90 ALA A N 1
ATOM 678 C CA . ALA A 1 90 ? -15.883 11.645 25.594 1.00 95.38 90 ALA A CA 1
ATOM 679 C C . ALA A 1 90 ? -14.368 11.383 25.672 1.00 95.38 90 ALA A C 1
ATOM 681 O O . ALA A 1 90 ? -13.901 10.310 25.298 1.00 95.38 90 ALA A O 1
ATOM 682 N N . SER A 1 91 ? -13.595 12.328 26.214 1.00 94.62 91 SER A N 1
ATOM 683 C CA . SER A 1 91 ? -12.126 12.220 26.311 1.00 94.62 91 SER A CA 1
ATOM 684 C C . SER A 1 91 ? -11.623 11.007 27.105 1.00 94.62 91 SER A C 1
ATOM 686 O O . SER A 1 91 ? -10.464 10.627 26.975 1.00 94.62 91 SER A O 1
ATOM 688 N N . THR A 1 92 ? -12.482 10.403 27.925 1.00 96.12 92 THR A N 1
ATOM 689 C CA . THR A 1 92 ? -12.176 9.241 28.767 1.00 96.12 92 THR A CA 1
ATOM 690 C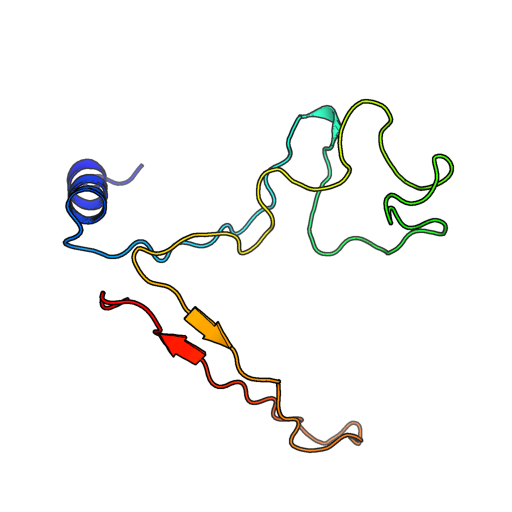 C . THR A 1 92 ? -12.609 7.906 28.160 1.00 96.12 92 THR A C 1
ATOM 692 O O . THR A 1 92 ? -12.334 6.859 28.740 1.00 96.12 92 THR A O 1
ATOM 695 N N . GLN A 1 93 ? -13.309 7.915 27.023 1.00 95.69 93 GLN A N 1
ATOM 696 C CA . GLN A 1 93 ? -13.847 6.709 26.396 1.00 95.69 93 GLN A CA 1
ATOM 697 C C . GLN A 1 93 ? -12.938 6.211 25.268 1.00 95.69 93 GLN A C 1
ATOM 699 O O . GLN A 1 93 ? -12.217 6.981 24.641 1.00 95.69 93 GLN A O 1
ATOM 704 N N . SER A 1 94 ? -12.999 4.909 24.980 1.00 96.75 94 SER A N 1
ATOM 705 C CA . SER A 1 94 ? -12.312 4.299 23.837 1.00 96.75 94 SER A CA 1
ATOM 706 C C . SER A 1 94 ? -13.280 4.054 22.683 1.00 96.75 94 SER A C 1
ATOM 708 O O . SER A 1 94 ? -14.420 3.637 22.892 1.00 96.75 94 SER A O 1
ATOM 710 N N . LEU A 1 95 ? -12.812 4.284 21.457 1.00 96.88 95 LEU A N 1
ATOM 711 C CA . LEU A 1 95 ? -13.546 3.986 20.231 1.00 96.88 95 LEU A CA 1
ATOM 712 C C . LEU A 1 95 ? -13.046 2.664 19.646 1.00 96.88 95 LEU A C 1
ATOM 714 O O . LEU A 1 95 ? -11.848 2.507 19.422 1.00 96.88 95 LEU A O 1
ATOM 718 N N . ASN A 1 96 ? -13.960 1.743 19.346 1.00 97.44 96 ASN A N 1
ATOM 719 C CA . ASN A 1 96 ? -13.641 0.555 18.562 1.00 97.44 96 ASN A CA 1
ATOM 720 C C . ASN A 1 96 ? -14.046 0.785 17.106 1.00 97.44 96 ASN A C 1
ATOM 722 O O . ASN A 1 96 ? -15.193 1.139 16.828 1.00 97.44 96 ASN A O 1
ATOM 726 N N . VAL A 1 97 ? -13.111 0.546 16.189 1.00 97.62 97 VAL A N 1
ATOM 727 C CA . VAL A 1 97 ? -13.352 0.564 14.743 1.00 97.62 97 VAL A CA 1
ATOM 728 C C . VAL A 1 97 ? -13.176 -0.852 14.222 1.00 97.62 97 VAL A C 1
ATOM 730 O O . VAL A 1 97 ? -12.110 -1.446 14.380 1.00 97.62 97 VAL A O 1
ATOM 733 N N . ARG A 1 98 ? -14.222 -1.412 13.617 1.00 98.25 98 ARG A N 1
ATOM 734 C CA . ARG A 1 98 ? -14.205 -2.766 13.060 1.00 98.25 98 ARG A CA 1
ATOM 735 C C . ARG A 1 98 ? -14.293 -2.716 11.543 1.00 98.25 98 ARG A C 1
ATOM 737 O O . ARG A 1 98 ? -15.149 -2.031 10.994 1.00 98.25 98 ARG A O 1
ATOM 744 N N . VAL A 1 99 ? -13.438 -3.486 10.880 1.00 98.31 99 VAL A N 1
ATOM 745 C CA . VAL A 1 99 ? -13.477 -3.722 9.435 1.00 98.31 99 VAL A CA 1
ATOM 746 C C . VAL A 1 99 ? -13.333 -5.219 9.212 1.00 98.31 99 VAL A C 1
ATOM 748 O O . VAL A 1 99 ? -12.421 -5.839 9.758 1.00 98.31 99 VAL A O 1
ATOM 751 N N . THR A 1 100 ? -14.223 -5.804 8.418 1.00 98.44 100 THR A N 1
ATOM 752 C CA . THR A 1 100 ? -14.084 -7.190 7.977 1.00 98.44 100 THR A CA 1
ATOM 753 C C . THR A 1 100 ? -13.182 -7.223 6.753 1.00 98.44 100 THR A C 1
ATOM 755 O O . THR A 1 100 ? -13.437 -6.526 5.771 1.00 98.44 100 THR A O 1
ATOM 758 N N . VAL A 1 101 ? -12.139 -8.049 6.808 1.00 98.06 101 VAL A N 1
ATOM 759 C CA . VAL A 1 101 ? -11.223 -8.300 5.690 1.00 98.06 101 VAL A CA 1
ATOM 760 C C . VAL A 1 101 ? -11.507 -9.692 5.150 1.00 98.06 101 VAL A C 1
ATOM 762 O O . VAL A 1 101 ? -11.511 -10.659 5.908 1.00 98.06 101 VAL A O 1
ATOM 765 N N . THR A 1 102 ? -11.769 -9.793 3.851 1.00 98.38 102 THR A N 1
ATOM 766 C CA . THR A 1 102 ? -12.084 -11.061 3.181 1.00 98.38 102 THR A CA 1
ATOM 767 C C . THR A 1 102 ? -11.043 -11.341 2.113 1.00 98.38 102 THR A C 1
ATOM 769 O O . THR A 1 102 ? -10.832 -10.500 1.241 1.00 98.38 102 THR A O 1
ATOM 772 N N . ASN A 1 103 ? -10.414 -12.516 2.159 1.00 98.19 103 ASN A N 1
ATOM 773 C CA . ASN A 1 103 ? -9.638 -13.030 1.033 1.00 98.19 103 ASN A CA 1
ATOM 774 C C . ASN A 1 103 ? -10.627 -13.460 -0.064 1.00 98.19 103 ASN A C 1
ATOM 776 O O . ASN A 1 103 ? -11.469 -14.327 0.158 1.00 98.19 103 ASN A O 1
ATOM 780 N N . THR A 1 104 ? -10.568 -12.793 -1.213 1.00 98.12 104 THR A N 1
ATOM 781 C CA . THR A 1 104 ? -11.484 -12.988 -2.348 1.00 98.12 104 THR A CA 1
ATOM 782 C C . THR A 1 104 ? -10.848 -13.743 -3.511 1.00 98.12 104 THR A C 1
ATOM 784 O O . THR A 1 104 ? -11.506 -13.951 -4.529 1.00 98.12 104 THR A O 1
ATOM 787 N N . GLY A 1 105 ? -9.577 -14.127 -3.392 1.00 97.06 105 GLY A N 1
ATOM 788 C CA . GLY A 1 105 ? -8.877 -14.884 -4.422 1.00 97.06 105 GLY A CA 1
ATOM 789 C C . GLY A 1 105 ? -8.886 -16.390 -4.163 1.00 97.06 105 GLY A C 1
ATOM 790 O O . GLY A 1 105 ? -9.642 -16.915 -3.352 1.00 97.06 105 GLY A O 1
ATOM 791 N N . GLN A 1 106 ? -8.030 -17.098 -4.900 1.00 96.75 106 GLN A N 1
ATOM 792 C CA . GLN A 1 106 ? -7.954 -18.567 -4.894 1.00 96.75 106 GLN A CA 1
ATOM 793 C C . GLN A 1 106 ? -6.737 -19.110 -4.136 1.00 96.75 106 GLN A C 1
ATOM 795 O O . GLN A 1 106 ? -6.508 -20.318 -4.112 1.00 96.75 106 GLN A O 1
ATOM 800 N N . ARG A 1 107 ? -5.920 -18.228 -3.550 1.00 94.88 107 ARG A N 1
ATOM 801 C CA . ARG A 1 107 ? -4.705 -18.595 -2.819 1.00 94.88 107 ARG A CA 1
ATOM 802 C C . ARG A 1 107 ? -4.809 -18.159 -1.368 1.00 94.88 107 ARG A C 1
ATOM 804 O O . ARG A 1 107 ? -5.328 -17.084 -1.067 1.00 94.88 107 ARG A O 1
ATOM 811 N N . ALA A 1 108 ? -4.267 -18.988 -0.484 1.00 94.50 108 ALA A N 1
ATOM 812 C CA . ALA A 1 108 ? -4.028 -18.588 0.890 1.00 94.50 108 ALA A CA 1
ATOM 813 C C . ALA A 1 108 ? -2.980 -17.467 0.946 1.00 94.50 108 ALA A C 1
ATOM 815 O O . ALA A 1 108 ? -2.081 -17.376 0.101 1.00 94.50 108 ALA A O 1
ATOM 816 N N . GLY A 1 109 ? -3.113 -16.626 1.961 1.00 87.69 109 GLY A N 1
ATOM 817 C CA . GLY A 1 109 ? -2.236 -15.500 2.247 1.00 87.69 109 GLY A CA 1
ATOM 818 C C . GLY A 1 109 ? -3.014 -14.237 2.495 1.00 87.69 109 GLY A C 1
ATOM 819 O O . GLY A 1 109 ? -4.272 -14.304 2.490 1.00 87.69 109 GLY A O 1
#